Protein AF-A0A7J8YKR0-F1 (afdb_monomer_lite)

Sequence (43 aa):
STASESSLFDHLINIWEFIPGPVPRTCSLYFLVDFKFSHHSIG

Organism: Gossypium aridum (NCBI:txid34290)

Secondary structure (DSSP, 8-state):
--GGGSGGGTT---EEEEEEPSSTT-EEEEEE-----------

Structure (mmCIF, N/CA/C/O backbone):
data_AF-A0A7J8YKR0-F1
#
_entry.id   AF-A0A7J8YKR0-F1
#
loop_
_atom_site.group_PDB
_atom_site.id
_atom_site.type_symbol
_atom_site.label_atom_id
_atom_site.label_alt_id
_atom_site.label_comp_id
_atom_site.label_asym_id
_atom_site.label_entity_id
_atom_site.label_seq_id
_atom_site.pdbx_PDB_ins_code
_atom_site.Cartn_x
_atom_site.Cartn_y
_atom_site.Cartn_z
_atom_site.occupancy
_atom_site.B_iso_or_equiv
_atom_site.auth_seq_id
_atom_site.auth_comp_id
_atom_site.auth_asym_id
_atom_site.auth_atom_id
_atom_site.pd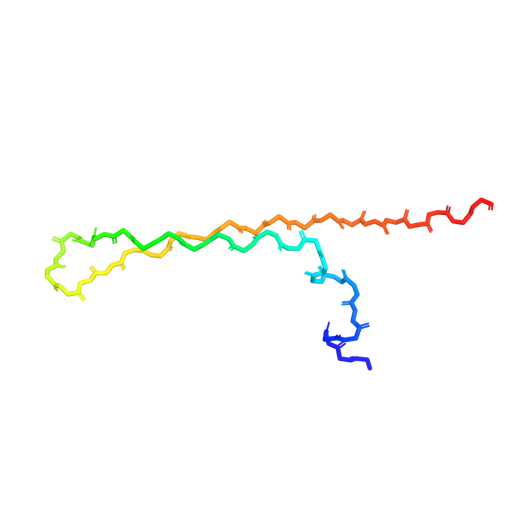bx_PDB_model_num
ATOM 1 N N . SER A 1 1 ? 17.252 -16.762 -12.796 1.00 59.00 1 SER A N 1
ATOM 2 C CA . SER A 1 1 ? 17.157 -15.330 -12.494 1.00 59.00 1 SER A CA 1
ATOM 3 C C . SER A 1 1 ? 16.044 -15.155 -11.491 1.00 59.00 1 SER A C 1
ATOM 5 O O . SER A 1 1 ? 14.914 -15.553 -11.766 1.00 59.00 1 SER A O 1
ATOM 7 N N . THR A 1 2 ? 16.387 -14.724 -10.285 1.00 66.62 2 THR A N 1
ATOM 8 C CA . THR A 1 2 ? 15.414 -14.410 -9.234 1.00 66.62 2 THR A CA 1
ATOM 9 C C . THR A 1 2 ? 14.971 -12.958 -9.379 1.00 66.62 2 THR A C 1
ATOM 11 O O . THR A 1 2 ? 15.697 -12.126 -9.917 1.00 66.62 2 THR A O 1
ATOM 14 N N . ALA A 1 3 ? 13.780 -12.628 -8.879 1.00 59.72 3 ALA A N 1
ATOM 15 C CA . ALA A 1 3 ? 13.280 -11.253 -8.891 1.00 59.72 3 ALA A CA 1
ATOM 16 C C . ALA A 1 3 ? 14.258 -10.261 -8.214 1.00 59.72 3 ALA A C 1
ATOM 18 O O . ALA A 1 3 ? 14.370 -9.120 -8.652 1.00 59.72 3 ALA A O 1
ATOM 19 N N . SER A 1 4 ? 15.031 -10.721 -7.220 1.00 63.31 4 SER A N 1
ATOM 20 C CA . SER A 1 4 ? 16.073 -9.948 -6.526 1.00 63.31 4 SER A CA 1
ATOM 21 C C . SER A 1 4 ? 17.308 -9.618 -7.372 1.00 63.31 4 SER A C 1
ATOM 23 O O . SER A 1 4 ? 18.078 -8.749 -6.991 1.00 63.31 4 SER A O 1
ATOM 25 N N . GLU A 1 5 ? 17.526 -10.314 -8.491 1.00 67.94 5 GLU A N 1
ATOM 26 C CA . GLU A 1 5 ? 18.617 -10.029 -9.439 1.00 67.94 5 GLU A CA 1
ATOM 27 C C . GLU A 1 5 ? 18.188 -9.049 -10.546 1.00 67.94 5 GLU A C 1
ATOM 29 O O . GLU A 1 5 ? 18.993 -8.698 -11.406 1.00 67.94 5 GLU A O 1
ATOM 34 N N . SER A 1 6 ? 16.919 -8.624 -10.561 1.00 65.69 6 SER A N 1
ATOM 35 C CA . SER A 1 6 ? 16.392 -7.673 -11.541 1.00 65.69 6 SER A CA 1
ATOM 36 C C . SER A 1 6 ? 16.360 -6.254 -10.976 1.00 65.69 6 SER A C 1
ATOM 38 O O . SER A 1 6 ? 15.938 -6.050 -9.840 1.00 65.69 6 SER A O 1
ATOM 40 N N . SER A 1 7 ? 16.696 -5.256 -11.798 1.00 67.31 7 SER A N 1
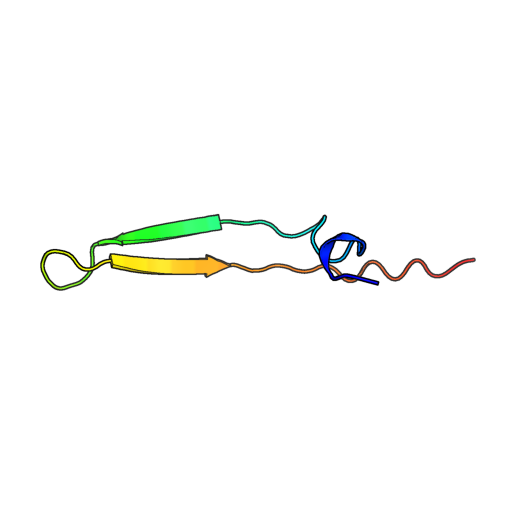ATOM 41 C CA . SER A 1 7 ? 16.557 -3.831 -11.452 1.00 67.31 7 SER A CA 1
ATOM 42 C C . SER A 1 7 ? 15.101 -3.343 -11.415 1.00 67.31 7 SER A C 1
ATOM 44 O O . SER A 1 7 ? 14.834 -2.152 -11.263 1.00 67.31 7 SER A O 1
ATOM 46 N N . LEU A 1 8 ? 14.132 -4.262 -11.537 1.00 64.81 8 LEU A N 1
ATOM 47 C CA . LEU A 1 8 ? 12.696 -3.983 -11.468 1.00 64.81 8 LEU A CA 1
ATOM 48 C C . LEU A 1 8 ? 12.318 -3.270 -10.164 1.00 64.81 8 LEU A C 1
ATOM 50 O O . LEU A 1 8 ? 11.410 -2.442 -10.155 1.00 64.81 8 LEU A O 1
ATOM 54 N N . PHE A 1 9 ? 13.019 -3.589 -9.075 1.00 66.31 9 PHE A N 1
ATOM 55 C CA . PHE A 1 9 ? 12.710 -3.070 -7.748 1.00 66.31 9 PHE A CA 1
ATOM 56 C C . PHE A 1 9 ? 13.493 -1.797 -7.383 1.00 66.31 9 PHE A C 1
ATOM 58 O O . PHE A 1 9 ? 13.147 -1.149 -6.400 1.00 66.31 9 PHE A O 1
ATOM 65 N N . ASP A 1 10 ? 14.481 -1.384 -8.186 1.00 68.50 10 ASP A N 1
ATOM 66 C CA . ASP A 1 10 ? 15.372 -0.248 -7.876 1.00 68.50 10 ASP A CA 1
ATOM 67 C C . ASP A 1 10 ? 14.668 1.119 -7.952 1.00 68.50 10 ASP A C 1
ATOM 69 O O . ASP A 1 10 ? 15.159 2.119 -7.428 1.00 68.50 10 ASP A O 1
ATOM 73 N N . HIS A 1 11 ? 13.511 1.176 -8.614 1.00 65.25 11 HIS A N 1
ATOM 74 C CA . HIS A 1 11 ? 12.709 2.390 -8.785 1.00 65.25 11 HIS A CA 1
ATOM 75 C C . HIS A 1 11 ? 11.395 2.370 -7.999 1.00 65.25 11 HIS A C 1
ATOM 77 O O . HIS A 1 11 ? 10.574 3.269 -8.169 1.00 65.25 11 HIS A O 1
ATOM 83 N N . LEU A 1 12 ? 11.189 1.370 -7.140 1.00 65.06 12 LEU A N 1
ATOM 84 C CA . LEU A 1 12 ? 9.991 1.296 -6.315 1.00 65.06 12 LEU A CA 1
ATOM 85 C C . LEU A 1 12 ? 10.050 2.327 -5.189 1.00 65.06 12 LEU A C 1
ATOM 87 O O . LEU A 1 12 ? 10.859 2.231 -4.266 1.00 65.06 12 LEU A O 1
ATOM 91 N N . ILE A 1 13 ? 9.134 3.289 -5.235 1.00 60.91 13 ILE A N 1
ATOM 92 C CA . ILE A 1 13 ? 8.831 4.146 -4.090 1.00 60.91 13 ILE A CA 1
ATOM 93 C C . ILE A 1 13 ? 7.924 3.344 -3.157 1.00 60.91 13 ILE A C 1
ATOM 95 O O . ILE A 1 13 ? 6.813 2.986 -3.533 1.00 60.91 13 ILE A O 1
ATOM 99 N N . ASN A 1 14 ? 8.400 3.043 -1.947 1.00 62.88 14 ASN A N 1
ATOM 100 C CA . ASN A 1 14 ? 7.663 2.231 -0.983 1.00 62.88 14 ASN A CA 1
ATOM 101 C C . ASN A 1 14 ? 7.079 3.113 0.129 1.00 62.88 14 ASN A C 1
ATOM 103 O O . ASN A 1 14 ? 7.719 3.328 1.160 1.00 62.88 14 ASN A O 1
ATOM 107 N N . ILE A 1 15 ? 5.882 3.655 -0.096 1.00 72.88 15 ILE A N 1
ATOM 108 C CA . ILE A 1 15 ? 5.143 4.417 0.918 1.00 72.88 15 ILE A CA 1
ATOM 109 C C . ILE A 1 15 ? 4.044 3.520 1.483 1.00 72.88 15 ILE A C 1
ATOM 111 O O . ILE A 1 15 ? 3.166 3.070 0.746 1.00 72.88 15 ILE A O 1
ATOM 115 N N . TRP A 1 16 ? 4.099 3.289 2.795 1.00 79.25 16 TRP A N 1
ATOM 116 C CA . TRP A 1 16 ? 3.064 2.590 3.552 1.00 79.25 16 TRP A CA 1
ATOM 117 C C . TRP A 1 16 ? 2.408 3.564 4.516 1.00 79.25 16 TRP A C 1
ATOM 119 O O . TRP A 1 16 ? 3.059 4.070 5.431 1.00 79.25 16 TRP A O 1
ATOM 129 N N . GLU A 1 17 ? 1.112 3.787 4.344 1.00 81.38 17 GLU A N 1
ATOM 130 C CA . GLU A 1 17 ? 0.321 4.585 5.271 1.00 81.38 17 GLU A CA 1
ATOM 131 C C . GLU A 1 17 ? -0.653 3.686 6.029 1.00 81.38 17 GLU A C 1
ATOM 133 O O . GLU A 1 17 ? -1.512 3.017 5.447 1.00 81.38 17 GLU A O 1
ATOM 138 N N . PHE A 1 18 ? -0.500 3.672 7.353 1.00 83.56 18 PHE A N 1
ATOM 139 C CA . PHE A 1 18 ? -1.382 2.965 8.272 1.00 83.56 18 PHE A CA 1
ATOM 140 C C . PHE A 1 18 ? -2.420 3.947 8.808 1.00 83.56 18 PHE A C 1
ATOM 142 O O . PHE A 1 18 ? -2.107 4.816 9.622 1.00 83.56 18 PHE A O 1
ATOM 149 N N . ILE A 1 19 ? -3.666 3.799 8.371 1.00 85.38 19 ILE A N 1
ATOM 150 C CA . ILE A 1 19 ? -4.774 4.661 8.788 1.00 85.38 19 ILE A CA 1
ATOM 151 C C . ILE A 1 19 ? -5.607 3.920 9.838 1.00 85.38 19 ILE A C 1
ATOM 153 O O . ILE A 1 19 ? -5.955 2.759 9.607 1.00 85.38 19 ILE A O 1
ATOM 157 N N . PRO A 1 20 ? -5.959 4.534 10.984 1.00 91.44 20 PRO A N 1
ATOM 158 C CA . PRO A 1 20 ? -6.870 3.919 11.945 1.00 91.44 20 PRO A CA 1
ATOM 159 C C . PRO A 1 20 ? -8.173 3.466 11.275 1.00 91.44 20 PRO A C 1
ATOM 161 O O . PRO A 1 2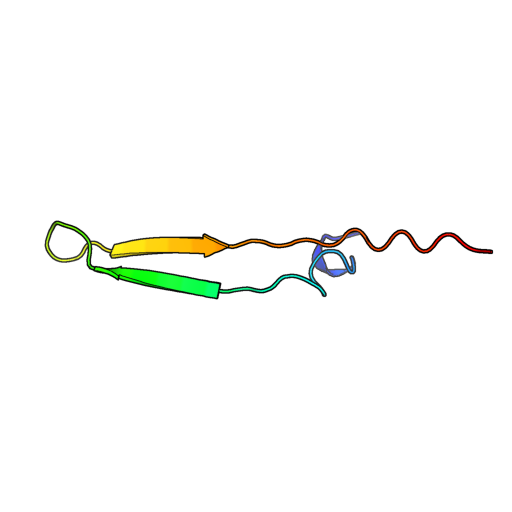0 ? -8.788 4.212 10.515 1.00 91.44 20 PRO A O 1
ATOM 164 N N . GLY A 1 21 ? -8.578 2.223 11.526 1.00 87.25 21 GLY A N 1
ATOM 165 C CA . GLY A 1 21 ? -9.791 1.653 10.950 1.00 87.25 21 GLY A CA 1
ATOM 166 C C . GLY A 1 21 ? -11.059 2.079 11.701 1.00 87.25 21 GLY A C 1
ATOM 167 O O . GLY A 1 21 ? -10.984 2.596 12.817 1.00 87.25 21 GLY A O 1
ATOM 168 N N . PRO A 1 22 ? -12.248 1.836 11.120 1.00 89.19 22 PRO A N 1
ATOM 169 C CA . PRO A 1 22 ? -13.528 2.260 11.695 1.00 89.19 22 PRO A CA 1
ATOM 170 C C . PRO A 1 22 ? -13.904 1.512 12.984 1.00 89.19 22 PRO A C 1
ATOM 172 O O . PRO A 1 22 ? -14.833 1.919 13.678 1.00 89.19 22 PRO A O 1
ATOM 175 N N . VAL A 1 23 ? -13.205 0.418 13.313 1.00 92.44 23 VAL A N 1
ATOM 176 C CA . VAL A 1 23 ? -13.420 -0.366 14.535 1.00 92.44 23 VAL A CA 1
ATOM 177 C C . VAL A 1 23 ? -12.116 -0.541 15.325 1.00 92.44 23 VAL A C 1
ATOM 179 O O . VAL A 1 23 ? -11.031 -0.573 14.731 1.00 92.44 23 VAL A O 1
ATOM 182 N N . PRO A 1 24 ? -12.184 -0.696 16.662 1.00 92.88 24 PRO A N 1
ATOM 183 C CA . PRO A 1 24 ? -10.994 -0.840 17.493 1.00 92.88 24 PRO A CA 1
ATOM 184 C C . PRO A 1 24 ? -10.092 -1.989 17.032 1.00 92.88 24 PRO A C 1
ATOM 186 O O . PRO A 1 24 ? -10.567 -3.091 16.760 1.00 92.88 24 PRO A O 1
ATOM 189 N N . ARG A 1 25 ? -8.778 -1.737 17.017 1.00 88.31 25 ARG A N 1
ATOM 190 C CA . ARG A 1 25 ? -7.722 -2.681 16.594 1.00 88.31 25 ARG A CA 1
ATOM 191 C C . ARG A 1 25 ? -7.729 -3.048 15.106 1.00 88.31 25 ARG A C 1
ATOM 193 O O . ARG A 1 25 ? -7.144 -4.060 14.733 1.00 88.31 25 ARG A O 1
ATOM 200 N N . THR A 1 26 ? -8.343 -2.230 14.255 1.00 92.31 26 THR A N 1
ATOM 201 C CA . THR A 1 26 ? -8.174 -2.340 12.800 1.00 92.31 26 THR A CA 1
ATOM 202 C C . THR A 1 26 ? -7.398 -1.149 12.258 1.00 92.31 26 THR A C 1
ATOM 204 O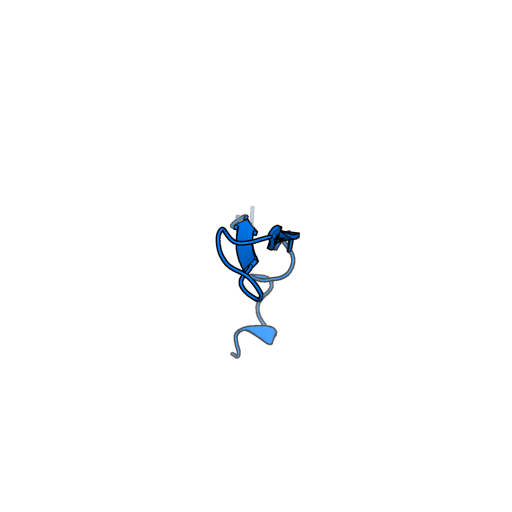 O . THR A 1 26 ? -7.437 -0.059 12.829 1.00 92.31 26 THR A O 1
ATOM 207 N N . CYS A 1 27 ? -6.677 -1.364 11.161 1.00 92.38 27 CYS A N 1
ATOM 208 C CA . CYS A 1 27 ? -6.095 -0.295 10.363 1.00 92.38 27 CYS A CA 1
ATOM 209 C C . CYS A 1 27 ? -6.316 -0.590 8.879 1.00 92.38 27 CYS A C 1
ATOM 211 O O . CYS A 1 27 ? -6.444 -1.750 8.483 1.00 92.38 27 CYS A O 1
ATOM 213 N N . SER A 1 28 ? -6.382 0.468 8.083 1.00 86.94 28 SER A N 1
ATOM 214 C CA . SER A 1 28 ? -6.353 0.391 6.628 1.00 86.94 28 SER A CA 1
ATOM 215 C C . SER A 1 28 ? -4.922 0.626 6.167 1.00 86.94 28 SER A C 1
ATOM 217 O O . SER A 1 28 ? -4.272 1.561 6.636 1.00 86.94 28 SER A O 1
ATOM 219 N N . LEU A 1 29 ? -4.444 -0.230 5.270 1.00 83.62 29 LEU A N 1
ATOM 220 C CA . LEU A 1 29 ? -3.118 -0.132 4.680 1.00 83.62 29 LEU A CA 1
ATOM 221 C C . LEU A 1 29 ? -3.247 0.446 3.277 1.00 83.62 29 LEU A C 1
ATOM 223 O O . LEU A 1 29 ? -3.812 -0.199 2.394 1.00 83.62 29 LEU A O 1
ATOM 227 N N . TYR A 1 30 ? -2.714 1.644 3.081 1.00 81.00 30 TYR A N 1
ATOM 228 C CA . TYR A 1 30 ? -2.601 2.257 1.766 1.00 81.00 30 TYR A CA 1
A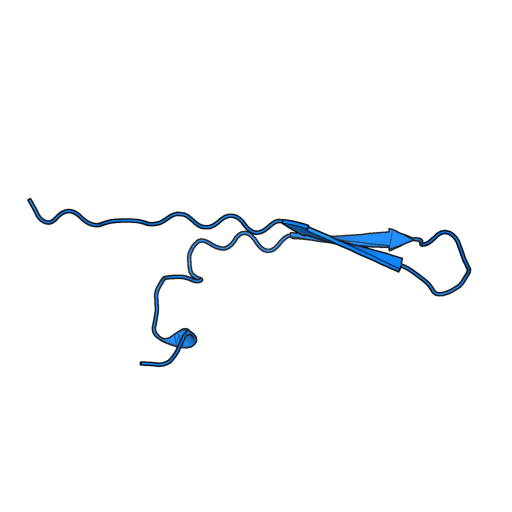TOM 229 C C . TYR A 1 30 ? -1.156 2.123 1.300 1.00 81.00 30 TYR A C 1
ATOM 231 O O . TYR A 1 30 ? -0.229 2.488 2.024 1.00 81.00 30 TYR A O 1
ATOM 239 N N . PHE A 1 31 ? -0.971 1.568 0.104 1.00 75.75 31 PHE A N 1
ATOM 240 C CA . PHE A 1 31 ? 0.336 1.462 -0.530 1.00 75.75 31 PHE A CA 1
ATOM 241 C C . PHE A 1 31 ? 0.243 1.912 -1.985 1.00 75.75 31 PHE A C 1
ATOM 243 O O . PHE A 1 31 ? -0.690 1.559 -2.708 1.00 75.75 31 PHE A O 1
ATOM 250 N N . LEU A 1 32 ? 1.212 2.728 -2.390 1.00 73.75 32 LEU A N 1
ATOM 251 C CA . LEU A 1 32 ? 1.384 3.196 -3.758 1.00 73.75 32 LEU A CA 1
ATOM 252 C C . LEU A 1 32 ? 2.604 2.499 -4.335 1.00 73.75 32 LEU A C 1
ATOM 254 O O . LEU A 1 32 ? 3.659 2.467 -3.708 1.00 73.75 32 LEU A O 1
ATOM 258 N N . VAL A 1 33 ? 2.440 1.941 -5.527 1.00 69.50 33 VAL A N 1
ATOM 259 C CA . VAL A 1 33 ? 3.515 1.281 -6.257 1.00 69.50 33 VAL A CA 1
ATOM 260 C C . VAL A 1 33 ? 3.671 2.029 -7.569 1.00 69.50 33 VAL A C 1
ATOM 262 O O . VAL A 1 33 ? 2.763 2.006 -8.397 1.00 69.50 33 VAL A O 1
ATOM 265 N N . ASP A 1 34 ? 4.804 2.703 -7.735 1.00 70.38 34 ASP A N 1
ATOM 266 C CA . ASP A 1 34 ? 5.206 3.286 -9.013 1.00 70.38 34 ASP A CA 1
ATOM 267 C C . ASP A 1 34 ? 6.366 2.464 -9.581 1.00 70.38 34 ASP A C 1
ATOM 269 O O . ASP A 1 34 ? 7.321 2.140 -8.872 1.00 70.38 34 ASP A O 1
ATOM 273 N N . PHE A 1 35 ? 6.257 2.084 -10.850 1.00 69.69 35 PHE A N 1
ATOM 274 C CA . PHE A 1 35 ? 7.264 1.309 -11.565 1.00 69.69 35 PHE A CA 1
ATOM 275 C C . PHE A 1 35 ? 7.562 1.980 -12.899 1.00 69.69 35 PHE A C 1
ATOM 277 O O . PHE A 1 35 ? 6.701 2.124 -13.767 1.00 69.69 35 PHE A O 1
ATOM 284 N N . LYS A 1 36 ? 8.832 2.335 -13.094 1.00 65.38 36 LYS A N 1
ATOM 285 C CA . LYS A 1 36 ? 9.324 2.894 -14.349 1.00 65.38 36 LYS A CA 1
ATOM 286 C C . LYS A 1 36 ? 10.063 1.820 -15.138 1.00 65.38 36 LYS A C 1
ATOM 288 O O . LYS A 1 36 ? 11.155 1.403 -14.759 1.00 65.38 36 LYS A O 1
ATOM 293 N N . PHE A 1 37 ? 9.502 1.414 -16.275 1.00 65.56 37 PHE A N 1
ATOM 294 C CA . PHE A 1 37 ? 10.232 0.601 -17.247 1.00 65.56 37 PHE A CA 1
ATOM 295 C C . PHE A 1 37 ? 11.286 1.465 -17.945 1.00 65.56 37 PHE A C 1
ATOM 297 O O . PHE A 1 37 ? 10.992 2.218 -18.872 1.00 65.56 37 PHE A O 1
ATOM 304 N N . SER A 1 38 ? 12.533 1.358 -17.495 1.00 59.38 38 SER A N 1
ATOM 305 C CA . SER A 1 38 ? 13.681 1.941 -18.185 1.00 59.38 38 SER A CA 1
ATOM 306 C C . SER A 1 38 ? 14.088 1.015 -19.331 1.00 59.38 38 SER A C 1
ATOM 308 O O . SER A 1 38 ? 14.963 0.166 -19.176 1.00 59.38 38 SER A O 1
ATOM 310 N N . HIS A 1 39 ? 13.443 1.143 -20.493 1.00 60.91 39 HIS A N 1
ATOM 311 C CA . HIS A 1 39 ? 13.953 0.503 -21.703 1.00 60.91 39 HIS A CA 1
ATOM 312 C C . HIS A 1 39 ? 15.224 1.251 -22.117 1.00 60.91 39 HIS A C 1
ATOM 314 O O . HIS A 1 39 ? 15.158 2.342 -22.679 1.00 60.91 39 HIS A O 1
ATOM 320 N N . HIS A 1 40 ? 16.398 0.693 -21.818 1.00 59.78 40 HIS A N 1
ATOM 321 C CA . HIS A 1 40 ? 17.637 1.174 -22.418 1.00 59.78 40 HIS A CA 1
ATOM 322 C C . HIS A 1 40 ? 17.624 0.733 -23.885 1.00 59.78 40 HIS A C 1
ATOM 324 O O . HIS A 1 40 ? 17.982 -0.393 -24.219 1.00 59.78 40 HIS A O 1
ATOM 330 N N . SER A 1 41 ? 17.080 1.572 -24.766 1.00 57.12 41 SER A N 1
ATOM 331 C CA . SER A 1 41 ? 17.299 1.434 -26.202 1.00 57.12 41 SER A CA 1
ATOM 332 C C . SER A 1 41 ? 18.777 1.709 -26.451 1.00 57.12 41 SER A C 1
ATOM 334 O O . SER A 1 41 ? 19.228 2.844 -26.298 1.00 57.12 41 SER A O 1
ATOM 336 N N . ILE A 1 42 ? 19.520 0.645 -26.755 1.00 56.72 42 ILE A N 1
ATOM 337 C CA . ILE A 1 42 ? 20.911 0.722 -27.188 1.00 56.72 42 ILE A CA 1
ATOM 338 C C . ILE A 1 42 ? 20.888 1.450 -28.536 1.00 56.72 42 ILE A C 1
ATOM 340 O O . ILE A 1 42 ? 20.326 0.933 -29.503 1.00 56.72 42 ILE A O 1
ATOM 344 N N . GLY A 1 43 ? 21.391 2.682 -28.543 1.00 47.91 43 GLY A N 1
ATOM 345 C CA . GLY A 1 43 ? 21.782 3.401 -29.753 1.00 47.91 43 GLY A CA 1
ATOM 346 C C . GLY A 1 43 ? 23.247 3.141 -30.050 1.00 47.91 43 GLY A C 1
ATOM 347 O O . GLY A 1 43 ? 24.008 2.978 -29.068 1.00 47.91 43 GLY A O 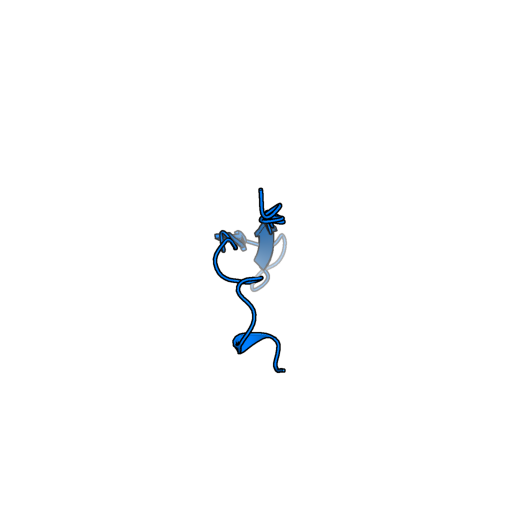1
#

InterPro domains:
  IPR044996 Coenzyme Q-binding protein COQ10-like [PTHR12901] (1-38)

Foldseek 3Di:
DDPVVDCQCVPWDWDWDWADDPDPPDTDTDTDTDTDDPPPPDD

Radius of gyration: 16.7 Å; chains: 1; bounding box: 35×20×47 Å

pLDDT: mean 72.45, std 12.03, range [47.91, 92.88]